Protein AF-A0A060Z930-F1 (afdb_monomer_lite)

InterPro domains:
  IPR022158 Inositol phosphatase [PF12456] (11-69)
  IPR034753 hSac2 domain [PS51791] (1-71)
  IPR040242 Tumor protein p63-regulated gene 1-like [PTHR31108] (12-69)

Radius of gyration: 17.48 Å; chains: 1; bounding box: 30×36×50 Å

pLDDT: mean 74.7, std 20.92, range [31.88, 97.69]

Sequence (71 aa):
MCSHRNFRPVFRVDHWNNERERVVLITDSSLLICKYDFVMLNCENIQRIPLNFVDRITHGNFSFPQRSLLT

Secondary structure (DSSP, 8-state):
---------GGGTTTT-----EEEEE-SSEEEEEEEETTTTEEEEEEEEEGGG------S-----SS-S--

Foldseek 3Di:
DDDDPPPDDPVVCCVVPPPFDWDWDDDPFWIKTFRADPVVRDTPDIDIDTCVVPDDDDDDDDDDDPDDPPD

Structure (mmCIF, N/CA/C/O backbone):
data_AF-A0A060Z930-F1
#
_entry.id   AF-A0A060Z930-F1
#
loop_
_atom_site.group_PDB
_atom_site.id
_atom_site.type_symbol
_atom_site.label_atom_id
_atom_site.label_alt_id
_atom_site.label_comp_id
_atom_site.label_asym_id
_atom_site.label_entity_id
_atom_site.label_seq_id
_atom_site.pdbx_PDB_ins_code
_atom_site.Cartn_x
_atom_site.Cartn_y
_atom_site.Cartn_z
_atom_site.occupancy
_atom_site.B_iso_or_equiv
_atom_site.auth_seq_id
_atom_site.auth_comp_id
_atom_site.auth_asym_id
_atom_site.auth_atom_id
_atom_site.pdbx_PDB_model_num
ATOM 1 N N . MET A 1 1 ? 6.237 23.021 -42.536 1.00 39.84 1 MET A N 1
ATOM 2 C CA . MET A 1 1 ? 7.507 23.541 -41.983 1.00 39.84 1 MET A CA 1
ATOM 3 C C . MET A 1 1 ? 7.197 24.297 -40.697 1.00 39.84 1 MET A C 1
ATOM 5 O O . MET A 1 1 ? 6.224 25.038 -40.696 1.00 39.84 1 MET A O 1
ATOM 9 N N . CYS A 1 2 ? 8.006 24.065 -39.651 1.00 31.88 2 CYS A N 1
ATOM 10 C CA . CYS A 1 2 ? 7.893 24.530 -38.249 1.00 31.88 2 CYS A CA 1
ATOM 11 C C . CYS A 1 2 ? 6.746 23.871 -37.441 1.00 31.88 2 CYS A C 1
ATOM 13 O O . CYS A 1 2 ? 5.638 23.750 -37.934 1.00 31.88 2 CYS A O 1
ATOM 15 N N . SER A 1 3 ? 6.914 23.380 -36.209 1.00 39.25 3 SER A N 1
ATOM 16 C CA . SER A 1 3 ? 7.955 23.615 -35.204 1.00 39.25 3 SER A CA 1
ATOM 17 C C . SER A 1 3 ? 8.179 22.364 -34.337 1.00 39.25 3 SER A C 1
ATOM 19 O O . SER A 1 3 ? 7.246 21.611 -34.055 1.00 39.25 3 SER A O 1
ATOM 21 N N . HIS A 1 4 ? 9.434 22.158 -33.935 1.00 49.25 4 HIS A N 1
ATOM 22 C CA . HIS A 1 4 ? 9.917 21.086 -33.069 1.00 49.25 4 HIS A CA 1
ATOM 23 C C . HIS A 1 4 ? 9.103 21.008 -31.766 1.00 49.25 4 HIS A C 1
ATOM 25 O O . HIS A 1 4 ? 9.281 21.827 -30.862 1.00 49.25 4 HIS A O 1
ATOM 31 N N . ARG A 1 5 ? 8.242 19.991 -31.620 1.00 50.91 5 ARG A N 1
ATOM 32 C CA . ARG A 1 5 ? 7.758 19.601 -30.291 1.00 50.91 5 ARG A CA 1
ATOM 33 C C . ARG A 1 5 ? 8.902 18.901 -29.575 1.00 50.91 5 ARG A C 1
ATOM 35 O O . ARG A 1 5 ? 9.136 17.714 -29.773 1.00 50.91 5 ARG A O 1
ATOM 42 N N . ASN A 1 6 ? 9.606 19.671 -28.752 1.00 41.97 6 ASN A N 1
ATOM 43 C CA . ASN A 1 6 ? 10.463 19.157 -27.696 1.00 41.97 6 ASN A CA 1
ATOM 44 C C . ASN A 1 6 ? 9.624 18.231 -26.805 1.00 41.97 6 ASN A C 1
ATOM 46 O O . ASN A 1 6 ? 8.908 18.694 -25.917 1.00 41.97 6 ASN A O 1
ATOM 50 N N . PHE A 1 7 ? 9.692 16.926 -27.065 1.00 47.12 7 PHE A N 1
ATOM 51 C CA . PHE A 1 7 ? 9.278 15.908 -26.111 1.00 47.12 7 PHE A CA 1
ATOM 52 C C . PHE A 1 7 ? 10.185 16.062 -24.893 1.00 47.12 7 PHE A C 1
ATOM 54 O O . PHE A 1 7 ? 11.339 15.639 -24.901 1.00 47.12 7 PHE A O 1
ATOM 61 N N . ARG A 1 8 ? 9.691 16.741 -23.852 1.00 49.75 8 ARG A N 1
ATOM 62 C CA . ARG A 1 8 ? 10.362 16.702 -22.557 1.00 49.75 8 ARG A CA 1
ATOM 63 C C . ARG A 1 8 ? 10.218 15.278 -22.021 1.00 49.75 8 ARG A C 1
ATOM 65 O O . ARG A 1 8 ? 9.089 14.790 -21.954 1.00 49.75 8 ARG A O 1
ATOM 72 N N . PRO A 1 9 ? 11.321 14.606 -21.669 1.00 43.03 9 PRO A N 1
ATOM 73 C CA . PRO A 1 9 ? 11.251 13.246 -21.182 1.00 43.03 9 PRO A CA 1
ATOM 74 C C . PRO A 1 9 ? 10.484 13.224 -19.855 1.00 43.03 9 PRO A C 1
ATOM 76 O O . PRO A 1 9 ? 10.761 14.004 -18.942 1.00 43.03 9 PRO A O 1
ATOM 79 N N . VAL A 1 10 ? 9.530 12.298 -19.763 1.00 53.00 10 VAL A N 1
ATOM 80 C CA . VAL A 1 10 ? 8.719 11.963 -18.574 1.00 53.00 10 VAL A CA 1
ATOM 81 C C . VAL A 1 10 ? 9.597 11.489 -17.393 1.00 53.00 10 VAL A C 1
ATOM 83 O O . VAL A 1 10 ? 9.134 11.395 -16.262 1.00 53.00 10 VAL A O 1
ATOM 86 N N . PHE A 1 11 ? 10.902 11.321 -17.631 1.00 41.06 11 PHE A N 1
ATOM 87 C CA . PHE A 1 11 ? 11.943 10.881 -16.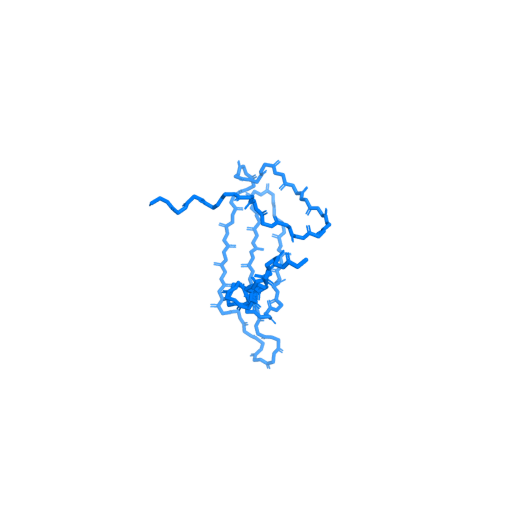701 1.00 41.06 11 PHE A CA 1
ATOM 88 C C . PHE A 1 11 ? 12.016 11.629 -15.362 1.00 41.06 11 PHE A C 1
ATOM 90 O O . PHE A 1 11 ? 12.483 11.061 -14.383 1.00 41.06 11 PHE A O 1
ATOM 97 N N . ARG A 1 12 ? 11.565 12.890 -15.251 1.00 39.94 12 ARG A N 1
ATOM 98 C CA . ARG A 1 12 ? 11.555 13.555 -13.928 1.00 39.94 12 ARG A CA 1
ATOM 99 C C . ARG A 1 12 ? 10.488 13.005 -12.987 1.00 39.94 12 ARG A C 1
ATOM 101 O O . ARG A 1 12 ? 10.633 13.178 -11.781 1.00 39.94 12 ARG A O 1
ATOM 108 N N . VAL A 1 13 ? 9.456 12.345 -13.512 1.00 47.88 13 VAL A N 1
ATOM 109 C CA . VAL A 1 13 ? 8.465 11.652 -12.680 1.00 47.88 13 VAL A CA 1
ATOM 110 C C . VAL A 1 13 ? 8.840 10.188 -12.442 1.00 47.88 13 VAL A C 1
ATOM 112 O O . VAL A 1 13 ? 8.325 9.585 -11.502 1.00 47.88 13 VAL A O 1
ATOM 115 N N . ASP A 1 14 ? 9.836 9.652 -13.154 1.00 47.31 14 ASP A N 1
ATOM 116 C CA . ASP A 1 14 ? 10.423 8.355 -12.795 1.00 47.31 14 ASP A CA 1
ATOM 117 C C . ASP A 1 14 ? 11.094 8.366 -11.409 1.00 47.31 14 ASP A C 1
ATOM 119 O O . ASP A 1 14 ? 11.225 7.332 -10.766 1.00 47.31 14 ASP A O 1
ATOM 123 N N . HIS A 1 15 ? 11.408 9.538 -10.847 1.00 50.00 15 HIS A N 1
ATOM 124 C CA . HIS A 1 15 ? 11.858 9.635 -9.453 1.00 50.00 15 HIS A CA 1
ATOM 125 C C . HIS A 1 15 ? 10.732 9.569 -8.404 1.00 50.00 15 HIS A C 1
ATOM 127 O O . HIS A 1 15 ? 11.021 9.398 -7.220 1.00 50.00 15 HIS A O 1
ATOM 133 N N . TRP A 1 16 ? 9.460 9.645 -8.810 1.00 51.94 16 TRP A N 1
ATOM 134 C CA . TRP A 1 16 ? 8.316 9.231 -7.980 1.00 51.94 16 TRP A CA 1
ATOM 135 C C . TRP A 1 16 ? 8.005 7.733 -8.159 1.00 51.94 16 TRP A C 1
ATOM 137 O O . TRP A 1 16 ? 7.486 7.086 -7.247 1.00 51.94 16 TRP A O 1
ATOM 147 N N . ASN A 1 17 ? 8.394 7.182 -9.313 1.00 50.09 17 ASN A N 1
ATOM 148 C CA . ASN A 1 17 ? 8.395 5.767 -9.678 1.00 50.09 17 ASN A CA 1
ATOM 149 C C . ASN A 1 17 ? 9.681 5.053 -9.228 1.00 50.09 17 ASN A C 1
ATOM 151 O O . ASN A 1 17 ? 10.165 4.185 -9.938 1.00 50.09 17 ASN A O 1
ATOM 155 N N . ASN A 1 18 ? 10.275 5.393 -8.075 1.00 55.09 18 ASN A N 1
ATOM 156 C CA . ASN A 1 18 ? 11.367 4.560 -7.565 1.00 55.09 18 ASN A CA 1
ATOM 157 C C . ASN A 1 18 ? 10.808 3.136 -7.432 1.00 55.09 18 ASN A C 1
ATOM 159 O O . ASN A 1 18 ? 9.899 2.923 -6.625 1.00 55.09 18 ASN A O 1
ATOM 163 N N . GLU A 1 19 ? 11.284 2.252 -8.308 1.00 56.09 19 GLU A N 1
ATOM 164 C CA . GLU A 1 19 ? 10.692 1.008 -8.819 1.00 56.09 19 GLU A CA 1
ATOM 165 C C . GLU A 1 19 ? 10.666 -0.091 -7.751 1.00 56.09 19 GLU A C 1
ATOM 167 O O . GLU A 1 19 ? 11.118 -1.213 -7.947 1.00 56.09 19 GLU A O 1
ATOM 172 N N . ARG A 1 20 ? 10.220 0.256 -6.549 1.00 63.66 20 ARG A N 1
ATOM 173 C CA . ARG A 1 20 ? 10.203 -0.634 -5.403 1.00 63.66 20 ARG A CA 1
ATOM 174 C C . ARG A 1 20 ? 8.799 -1.180 -5.281 1.00 63.66 20 ARG A C 1
ATOM 176 O O . ARG A 1 20 ? 7.837 -0.420 -5.135 1.00 63.66 20 ARG A O 1
ATOM 183 N N . GLU A 1 21 ? 8.710 -2.497 -5.359 1.00 73.88 21 GLU A N 1
ATOM 184 C CA . GLU A 1 21 ? 7.509 -3.263 -5.077 1.00 73.88 21 GLU A CA 1
ATOM 185 C C . GLU A 1 21 ? 6.905 -2.799 -3.739 1.00 73.88 21 GLU A C 1
ATOM 187 O O . GLU A 1 21 ? 7.603 -2.591 -2.741 1.00 73.88 21 GLU A O 1
ATOM 192 N N . ARG A 1 22 ? 5.590 -2.563 -3.729 1.00 86.75 22 ARG A N 1
ATOM 193 C CA . ARG A 1 22 ? 4.862 -2.142 -2.528 1.00 86.75 22 ARG A CA 1
ATOM 194 C C . ARG A 1 22 ? 3.884 -3.227 -2.137 1.00 86.75 22 ARG A C 1
ATOM 196 O O . ARG A 1 22 ? 3.058 -3.640 -2.948 1.00 86.75 22 ARG A O 1
ATOM 203 N N . VAL A 1 23 ? 3.941 -3.638 -0.879 1.00 91.69 23 VAL A N 1
ATOM 204 C CA . VAL A 1 23 ? 2.937 -4.523 -0.297 1.00 91.69 23 VAL A CA 1
ATOM 205 C C . VAL A 1 23 ? 1.783 -3.655 0.181 1.00 91.69 23 VAL A C 1
ATOM 207 O O . VAL A 1 23 ? 1.979 -2.748 0.994 1.00 91.69 23 VAL A O 1
ATOM 210 N N . VAL A 1 24 ? 0.585 -3.919 -0.336 1.00 93.75 24 VAL A N 1
ATOM 211 C CA . VAL A 1 24 ? -0.631 -3.198 0.041 1.00 93.75 24 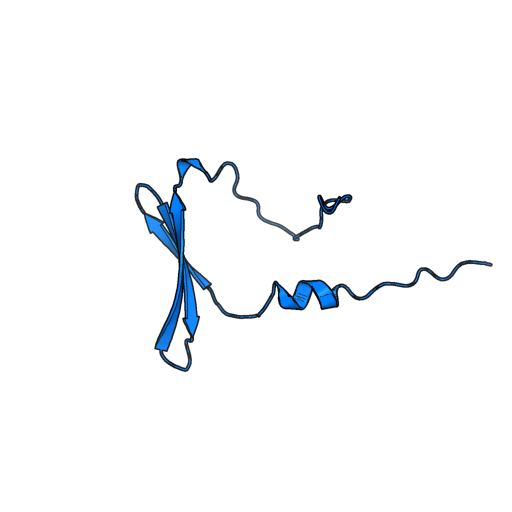VAL A CA 1
ATOM 212 C C . VAL A 1 24 ? -1.563 -4.143 0.793 1.00 93.75 24 VAL A C 1
ATOM 214 O O . VAL A 1 24 ? -1.927 -5.190 0.265 1.00 93.75 24 VAL A O 1
ATOM 217 N N . LEU A 1 25 ? -1.954 -3.774 2.015 1.00 95.56 25 LEU A N 1
ATOM 218 C CA . LEU A 1 25 ? -2.935 -4.510 2.815 1.00 95.56 25 LEU A CA 1
ATOM 219 C C . LEU A 1 25 ? -4.170 -3.645 3.057 1.00 95.56 25 LEU A C 1
ATOM 221 O O . LEU A 1 25 ? -4.056 -2.469 3.398 1.00 95.56 25 LEU A O 1
ATOM 225 N N . ILE A 1 26 ? -5.350 -4.241 2.922 1.00 96.19 26 ILE A N 1
ATOM 226 C CA . ILE A 1 26 ? -6.623 -3.615 3.283 1.00 96.19 26 ILE A CA 1
ATOM 227 C C . ILE A 1 26 ? -7.074 -4.219 4.611 1.00 96.19 26 ILE A C 1
ATOM 229 O O . ILE A 1 26 ? -7.129 -5.438 4.752 1.00 96.19 26 ILE A O 1
ATOM 233 N N . THR A 1 27 ? -7.386 -3.362 5.578 1.00 96.56 27 THR A N 1
ATOM 234 C CA . THR A 1 27 ? -8.022 -3.729 6.849 1.00 96.56 27 THR A CA 1
ATOM 235 C C . THR A 1 27 ? -9.419 -3.121 6.927 1.00 96.56 27 THR A C 1
ATOM 237 O O . THR A 1 27 ? -9.799 -2.338 6.059 1.00 96.56 27 THR A O 1
ATOM 240 N N . ASP A 1 28 ? -10.160 -3.398 8.001 1.00 97.69 28 ASP A N 1
ATOM 241 C CA . ASP A 1 28 ? -11.524 -2.881 8.195 1.00 97.69 28 ASP A CA 1
ATOM 242 C C . ASP A 1 28 ? -11.634 -1.345 8.139 1.00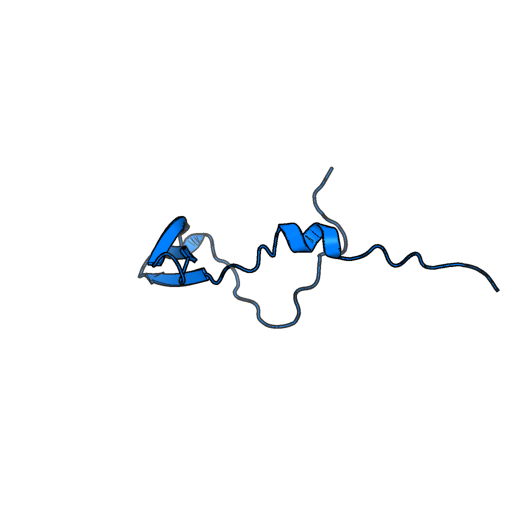 97.69 28 ASP A C 1
ATOM 244 O O . ASP A 1 28 ? -12.707 -0.805 7.884 1.00 97.69 28 ASP A O 1
ATOM 248 N N . SER A 1 29 ? -10.540 -0.616 8.394 1.00 97.19 29 SER A N 1
ATOM 249 C CA . SER A 1 29 ? -10.554 0.855 8.479 1.00 97.19 29 SER A CA 1
ATOM 250 C C . SER A 1 29 ? -9.390 1.558 7.787 1.00 97.19 29 SER A C 1
ATOM 252 O O . SER A 1 29 ? -9.354 2.791 7.760 1.00 97.19 29 SER A O 1
ATOM 254 N N . SER A 1 30 ? -8.420 0.826 7.236 1.00 97.50 30 SER A N 1
ATOM 255 C CA . SER A 1 30 ? -7.258 1.454 6.604 1.00 97.50 30 SER A CA 1
ATOM 256 C C . SER A 1 30 ? -6.650 0.644 5.468 1.00 97.50 30 SER A C 1
ATOM 258 O O . SER A 1 30 ? -6.633 -0.581 5.494 1.00 97.50 30 SER A O 1
ATOM 260 N N . LEU A 1 31 ? -6.067 1.367 4.518 1.00 97.00 31 LEU A N 1
ATOM 261 C CA . LEU A 1 31 ? -5.107 0.864 3.552 1.00 97.00 31 LEU A CA 1
ATOM 262 C C . LEU A 1 31 ? -3.696 1.039 4.131 1.00 97.00 31 LEU A C 1
ATOM 264 O O . LEU A 1 31 ? -3.303 2.148 4.502 1.00 97.00 31 LEU A O 1
ATOM 268 N N . LEU A 1 32 ? -2.931 -0.041 4.213 1.00 96.56 32 LEU A N 1
ATOM 269 C CA . LEU A 1 32 ? -1.518 -0.028 4.578 1.00 96.56 32 LEU A CA 1
ATOM 270 C C . LEU A 1 32 ? -0.685 -0.204 3.315 1.00 96.56 32 LEU A C 1
ATOM 272 O O . LEU A 1 32 ? -0.917 -1.136 2.553 1.00 96.56 32 LEU A O 1
ATOM 276 N N . ILE A 1 33 ? 0.294 0.670 3.110 1.00 94.50 33 ILE A N 1
ATOM 277 C CA . ILE A 1 33 ? 1.244 0.607 2.000 1.00 94.50 33 ILE A CA 1
ATOM 278 C C . ILE A 1 33 ? 2.637 0.472 2.619 1.00 94.50 33 ILE A C 1
ATOM 280 O O . ILE A 1 33 ? 3.126 1.423 3.225 1.00 94.50 33 ILE A O 1
ATOM 284 N N . CYS A 1 34 ? 3.268 -0.698 2.495 1.00 92.50 34 CYS A N 1
ATOM 285 C CA . CYS A 1 34 ? 4.663 -0.913 2.894 1.00 92.50 34 CYS A CA 1
ATOM 286 C C . CYS A 1 34 ? 5.562 -0.895 1.655 1.00 92.50 34 CYS A C 1
ATOM 288 O O . CYS A 1 34 ? 5.318 -1.608 0.680 1.00 92.50 34 CYS A O 1
ATOM 290 N N . LYS A 1 35 ? 6.626 -0.096 1.716 1.00 90.94 35 LYS A N 1
ATOM 291 C CA . LYS A 1 35 ? 7.773 -0.207 0.819 1.00 90.94 35 LYS A CA 1
ATOM 292 C C . LYS A 1 35 ? 8.673 -1.308 1.370 1.00 90.94 35 LYS A C 1
ATOM 294 O O . LYS A 1 35 ? 9.326 -1.105 2.394 1.00 90.94 35 LYS A O 1
ATOM 299 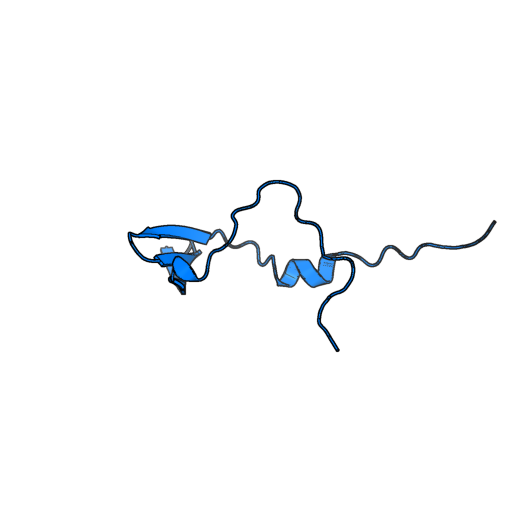N N . TYR A 1 36 ? 8.642 -2.466 0.726 1.00 88.75 36 TYR A N 1
ATOM 300 C CA . TYR A 1 36 ? 9.347 -3.653 1.189 1.00 88.75 36 TYR A CA 1
ATOM 301 C C . TYR A 1 36 ? 10.557 -3.919 0.295 1.00 88.75 36 TYR A C 1
ATOM 303 O O . TYR A 1 36 ? 10.438 -3.906 -0.929 1.00 88.75 36 TYR A O 1
ATOM 311 N N . ASP A 1 37 ? 11.719 -4.132 0.901 1.00 87.06 37 ASP A N 1
ATOM 312 C CA . ASP A 1 37 ? 12.904 -4.619 0.206 1.00 87.06 37 ASP A CA 1
ATOM 313 C C . ASP A 1 37 ? 12.888 -6.151 0.253 1.00 87.06 37 ASP A C 1
ATOM 315 O O . ASP A 1 37 ? 13.130 -6.754 1.299 1.00 87.06 37 ASP A O 1
ATOM 319 N N . PHE A 1 38 ? 12.584 -6.789 -0.877 1.00 82.56 38 PHE A N 1
ATOM 320 C CA . PHE A 1 38 ? 12.535 -8.250 -0.978 1.00 82.56 38 PHE A CA 1
ATOM 321 C C . PHE A 1 38 ? 13.920 -8.910 -0.961 1.00 82.56 38 PHE A C 1
ATOM 323 O O . PHE A 1 38 ? 14.017 -10.097 -0.662 1.00 82.56 38 PHE A O 1
ATOM 330 N N . VAL A 1 39 ? 14.993 -8.163 -1.242 1.00 88.31 39 VAL A N 1
ATOM 331 C CA . VAL A 1 39 ? 16.370 -8.675 -1.192 1.00 88.31 39 VAL A CA 1
ATOM 332 C C . VAL A 1 39 ? 16.875 -8.671 0.249 1.00 88.31 39 VAL A C 1
ATOM 334 O O . VAL A 1 39 ? 17.451 -9.655 0.708 1.00 88.31 39 VAL A O 1
ATOM 337 N N . MET A 1 40 ? 16.636 -7.579 0.979 1.00 89.88 40 MET A N 1
ATOM 338 C CA . MET A 1 40 ? 17.027 -7.432 2.387 1.00 89.88 40 MET A CA 1
ATOM 339 C C . MET A 1 40 ? 15.969 -7.947 3.375 1.00 89.88 40 MET A C 1
ATOM 341 O O . MET A 1 40 ? 16.223 -7.976 4.579 1.00 89.88 40 MET A O 1
ATOM 345 N N . LEU A 1 41 ? 14.794 -8.341 2.878 1.00 88.62 41 LEU A N 1
ATOM 346 C CA . LEU A 1 41 ? 13.633 -8.814 3.638 1.00 88.62 41 LEU A CA 1
ATOM 347 C C . LEU A 1 41 ? 13.175 -7.847 4.743 1.00 88.62 41 LEU A C 1
ATOM 349 O O . LEU A 1 41 ? 12.763 -8.272 5.827 1.00 88.62 41 LEU A O 1
ATOM 353 N N . ASN A 1 42 ? 13.216 -6.540 4.482 1.00 89.06 42 ASN A N 1
ATOM 354 C CA . ASN A 1 42 ? 12.867 -5.514 5.465 1.00 89.06 42 ASN A CA 1
ATOM 355 C C . ASN A 1 42 ? 11.801 -4.531 4.944 1.00 89.06 42 ASN A C 1
ATOM 357 O O . ASN A 1 42 ? 11.646 -4.323 3.743 1.00 89.06 42 ASN A O 1
ATOM 361 N N . CYS A 1 43 ? 11.026 -3.935 5.859 1.00 90.31 43 CYS A N 1
ATOM 362 C CA . CYS A 1 43 ? 10.102 -2.854 5.505 1.00 90.31 43 CYS A CA 1
ATOM 363 C C . CYS A 1 43 ? 10.799 -1.514 5.745 1.00 90.31 43 CYS A C 1
ATOM 365 O O . CYS A 1 43 ? 11.121 -1.164 6.880 1.00 90.31 43 CYS A O 1
ATOM 367 N N . GLU A 1 44 ? 11.022 -0.759 4.676 1.00 91.12 44 GLU A N 1
ATOM 368 C CA . GLU A 1 44 ? 11.710 0.530 4.735 1.00 91.12 44 GLU A CA 1
ATOM 369 C C . GLU A 1 44 ? 10.776 1.663 5.159 1.00 91.12 44 GLU A C 1
ATOM 371 O O . GLU A 1 44 ? 11.192 2.635 5.788 1.00 91.12 44 GLU A O 1
ATOM 376 N N . ASN A 1 45 ? 9.506 1.578 4.761 1.00 91.25 45 ASN A N 1
ATOM 377 C CA . ASN A 1 45 ? 8.516 2.605 5.045 1.00 91.25 45 ASN A CA 1
ATOM 378 C C . ASN A 1 45 ? 7.110 2.012 5.087 1.00 91.25 45 ASN A C 1
ATOM 380 O O . ASN A 1 45 ? 6.767 1.197 4.235 1.00 91.25 45 ASN A O 1
ATOM 384 N N . ILE A 1 46 ? 6.295 2.466 6.041 1.00 94.00 46 ILE A N 1
ATOM 385 C CA . ILE A 1 46 ? 4.877 2.116 6.149 1.00 94.00 46 ILE A CA 1
ATOM 386 C C . ILE A 1 46 ? 4.058 3.398 6.134 1.00 94.00 46 ILE A C 1
ATOM 388 O O . ILE A 1 46 ? 4.256 4.286 6.964 1.00 94.00 46 ILE A O 1
ATOM 392 N N . GLN A 1 47 ? 3.083 3.451 5.236 1.00 95.69 47 GLN A N 1
ATOM 393 C CA . GLN A 1 47 ? 2.054 4.475 5.216 1.00 95.69 47 GLN A CA 1
ATOM 394 C C . GLN A 1 47 ? 0.701 3.845 5.545 1.00 95.69 47 GLN A C 1
ATOM 396 O O . GLN A 1 47 ? 0.301 2.856 4.933 1.00 95.69 47 GLN A O 1
ATOM 401 N N . ARG A 1 48 ? -0.026 4.443 6.493 1.00 97.00 48 ARG A N 1
ATOM 402 C CA . ARG A 1 48 ? -1.409 4.078 6.815 1.00 97.00 48 ARG A CA 1
ATOM 403 C C . ARG A 1 48 ? -2.352 5.167 6.327 1.00 97.00 48 ARG A C 1
ATOM 405 O O . ARG A 1 48 ? -2.237 6.313 6.751 1.00 97.00 48 ARG A O 1
ATOM 412 N N . ILE A 1 49 ? -3.299 4.795 5.476 1.00 96.31 49 ILE A N 1
ATOM 413 C CA . ILE A 1 49 ? -4.328 5.685 4.940 1.00 96.31 49 ILE A CA 1
ATOM 414 C C . ILE A 1 49 ? -5.684 5.205 5.467 1.00 96.31 49 ILE A C 1
ATOM 416 O O . ILE A 1 49 ? -6.090 4.088 5.147 1.00 96.31 49 ILE A O 1
ATOM 420 N N . PRO A 1 50 ? -6.390 5.995 6.291 1.00 97.62 50 PRO A N 1
ATOM 421 C CA . PRO A 1 50 ? -7.770 5.702 6.664 1.00 97.62 50 PRO A CA 1
ATOM 422 C C . PRO A 1 50 ? -8.660 5.525 5.424 1.00 97.62 50 PRO A C 1
ATOM 424 O O . PRO A 1 50 ? -8.591 6.329 4.496 1.00 97.62 50 PRO A O 1
ATOM 427 N N . LEU A 1 51 ? -9.505 4.490 5.394 1.00 96.69 51 LEU A N 1
ATOM 428 C CA . LEU A 1 51 ? -10.340 4.209 4.216 1.00 96.69 51 LEU A CA 1
ATOM 429 C C . LEU A 1 51 ? -11.355 5.321 3.926 1.00 96.69 51 LEU A C 1
ATOM 431 O O . LEU A 1 51 ? -11.717 5.518 2.774 1.00 96.69 51 LEU A O 1
ATOM 435 N N . ASN A 1 52 ? -11.757 6.104 4.931 1.00 96.81 52 ASN A N 1
ATOM 436 C CA . ASN A 1 52 ? -12.630 7.266 4.736 1.00 96.81 52 ASN A CA 1
ATOM 437 C C . ASN A 1 52 ? -11.979 8.409 3.929 1.00 96.81 52 ASN A C 1
ATOM 439 O O . ASN A 1 52 ? -12.677 9.345 3.554 1.00 96.81 52 ASN A O 1
ATOM 443 N N . PHE A 1 53 ? -10.668 8.359 3.667 1.00 96.38 53 PHE A N 1
ATOM 444 C CA . PHE A 1 53 ? -9.967 9.295 2.779 1.00 96.38 53 PHE A CA 1
ATOM 445 C C . PHE A 1 53 ? -9.816 8.756 1.348 1.00 96.38 53 PHE A C 1
ATOM 447 O O . PHE A 1 53 ? -9.315 9.464 0.475 1.00 96.38 53 PHE A O 1
ATOM 454 N N . VAL A 1 54 ? -10.221 7.509 1.092 1.00 92.94 54 VAL A N 1
ATOM 455 C CA . VAL A 1 54 ? -10.136 6.871 -0.224 1.00 92.94 54 VAL A CA 1
ATOM 456 C C . VAL A 1 54 ? -11.490 6.986 -0.920 1.00 92.94 54 VAL A C 1
ATOM 458 O O . VAL A 1 54 ? -12.405 6.222 -0.641 1.00 92.94 54 VAL A O 1
ATOM 461 N N . ASP A 1 55 ? -11.609 7.942 -1.839 1.00 93.31 55 ASP A N 1
ATOM 462 C CA . ASP A 1 55 ? -12.854 8.195 -2.582 1.00 93.31 55 ASP A CA 1
ATOM 463 C C . ASP A 1 55 ? -13.020 7.279 -3.809 1.00 93.31 55 ASP A C 1
ATOM 465 O O . ASP A 1 55 ? -14.113 6.801 -4.109 1.00 93.31 55 ASP A O 1
ATOM 469 N N . ARG A 1 56 ? -11.923 6.991 -4.526 1.00 87.62 56 ARG A N 1
ATOM 470 C CA . ARG A 1 56 ? -11.983 6.273 -5.805 1.00 87.62 56 ARG A CA 1
ATOM 471 C C . ARG A 1 56 ? -10.767 5.391 -6.052 1.00 87.62 56 ARG A C 1
ATOM 473 O O . ARG A 1 56 ? -9.628 5.832 -5.923 1.00 87.62 56 ARG A O 1
ATOM 480 N N . ILE A 1 57 ? -11.022 4.173 -6.530 1.00 86.94 57 ILE A N 1
ATOM 481 C CA . ILE A 1 57 ? -10.007 3.283 -7.105 1.00 86.94 57 ILE A CA 1
ATOM 482 C C . ILE A 1 57 ? -10.109 3.373 -8.628 1.00 86.94 57 ILE A C 1
ATOM 484 O O . ILE A 1 57 ? -11.195 3.268 -9.200 1.00 86.94 57 ILE A O 1
ATOM 488 N N . THR A 1 58 ? -8.979 3.590 -9.295 1.00 84.25 58 THR A N 1
ATOM 489 C CA . THR A 1 58 ? -8.914 3.683 -10.759 1.00 84.25 58 THR A CA 1
ATOM 490 C C . THR A 1 58 ? -7.904 2.690 -11.303 1.00 84.25 58 THR A C 1
ATOM 492 O O . THR A 1 58 ? -6.895 2.414 -10.661 1.00 84.25 58 THR A O 1
ATOM 495 N N . HIS A 1 59 ? -8.197 2.143 -12.478 1.00 84.31 59 HIS A N 1
ATOM 496 C CA . HIS A 1 59 ? -7.316 1.249 -13.218 1.00 84.31 59 HIS A CA 1
ATOM 497 C C . HIS A 1 59 ? -7.181 1.769 -14.654 1.00 84.31 59 HIS A C 1
ATOM 499 O O . HIS A 1 59 ? -8.071 2.463 -15.150 1.00 84.31 59 HIS A O 1
ATOM 505 N N . GLY A 1 60 ? -6.068 1.447 -15.309 1.00 82.69 60 GLY A N 1
ATOM 506 C CA . GLY A 1 60 ? -5.728 1.939 -16.644 1.00 82.69 60 GLY A CA 1
ATOM 507 C C . GLY A 1 60 ? -4.449 2.773 -16.645 1.00 82.69 60 GLY A C 1
ATOM 508 O O . GLY A 1 60 ? -3.750 2.870 -15.636 1.00 8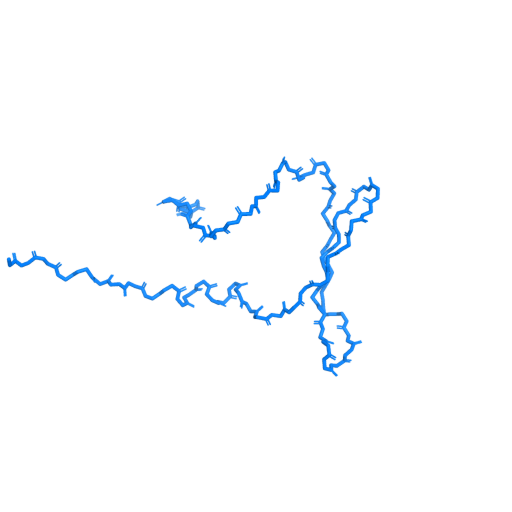2.69 60 GLY A O 1
ATOM 509 N N . ASN A 1 61 ? -4.130 3.364 -17.795 1.00 77.12 61 ASN A N 1
ATOM 510 C CA . ASN A 1 61 ? -2.888 4.110 -17.958 1.00 77.12 61 ASN A CA 1
ATOM 511 C C . ASN A 1 61 ? -2.905 5.374 -17.099 1.00 77.12 61 ASN A C 1
ATOM 513 O O . ASN A 1 61 ? -3.768 6.244 -17.256 1.00 77.12 61 ASN A O 1
ATOM 517 N N . PHE A 1 62 ? -1.907 5.491 -16.226 1.00 69.50 62 PHE A N 1
ATOM 518 C CA . PHE A 1 62 ? -1.701 6.696 -15.444 1.00 69.50 62 PHE A CA 1
ATOM 519 C C . PHE A 1 62 ? -1.460 7.879 -16.387 1.00 69.50 62 PHE A C 1
ATOM 521 O O . PHE A 1 62 ? -0.495 7.904 -17.149 1.00 69.50 62 PHE A O 1
ATOM 528 N N . SER A 1 63 ? -2.369 8.850 -16.350 1.00 70.56 63 SER A N 1
ATOM 529 C CA . SER A 1 63 ? -2.288 10.070 -17.147 1.00 70.56 63 SER A CA 1
ATOM 530 C C . SER A 1 63 ? -2.190 11.257 -16.205 1.00 70.56 63 SER A C 1
ATOM 532 O O . SER A 1 63 ? -2.997 11.392 -15.286 1.00 70.56 63 SER A O 1
ATOM 534 N N . PHE A 1 64 ? -1.206 12.126 -16.428 1.00 63.91 64 PHE A N 1
ATOM 535 C CA . PHE A 1 64 ? -1.084 13.345 -15.638 1.00 63.91 64 PHE A CA 1
ATOM 536 C C . PHE A 1 64 ? -2.278 14.270 -15.896 1.00 63.91 64 PHE A C 1
ATOM 538 O O . PHE A 1 64 ? -2.688 14.429 -17.052 1.00 63.91 64 PHE A O 1
ATOM 545 N N . PRO A 1 65 ? -2.819 14.930 -14.858 1.00 66.25 65 PRO A N 1
ATOM 546 C CA . PRO A 1 65 ? -3.763 16.012 -15.079 1.00 66.25 65 PRO A CA 1
ATOM 547 C C . PRO A 1 65 ? -3.086 17.114 -15.910 1.00 66.25 65 PRO A C 1
ATOM 549 O O . PRO A 1 65 ? -1.918 17.431 -15.699 1.00 66.25 65 PRO A O 1
ATOM 552 N N . GLN A 1 66 ? -3.822 17.726 -16.846 1.00 64.62 66 GLN A N 1
ATOM 553 C CA . GLN A 1 66 ? -3.288 18.764 -17.750 1.00 64.62 66 GLN A CA 1
ATOM 554 C C . GLN A 1 66 ? -2.728 20.000 -17.025 1.00 64.62 66 GLN A C 1
ATOM 556 O O . GLN A 1 66 ? -1.963 20.764 -17.610 1.00 64.62 66 GLN A O 1
ATOM 561 N N . ARG A 1 67 ? -3.113 20.214 -15.763 1.00 63.28 67 ARG A N 1
ATOM 562 C CA . ARG A 1 67 ? -2.579 21.256 -14.885 1.00 63.28 67 ARG A CA 1
ATOM 563 C C . ARG A 1 67 ? -2.225 20.624 -13.543 1.00 63.28 67 ARG A C 1
ATOM 565 O O . ARG A 1 67 ? -3.097 20.066 -12.881 1.00 63.28 67 ARG A O 1
ATOM 572 N N . SER A 1 68 ? -0.959 20.705 -13.149 1.00 58.34 68 SER A N 1
ATOM 573 C CA . SER A 1 68 ? -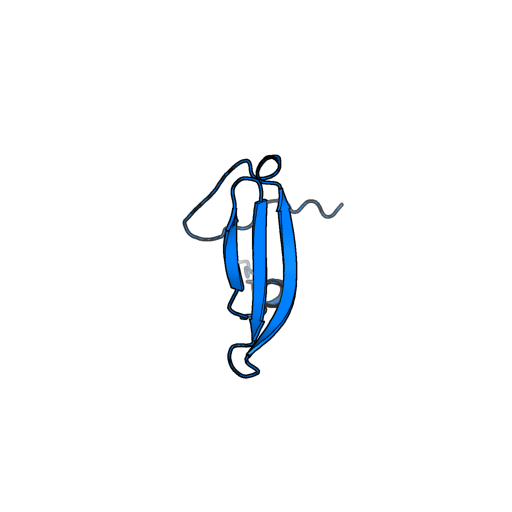0.522 20.384 -11.788 1.00 58.34 68 SER A CA 1
ATOM 574 C C . SER A 1 68 ? -0.776 21.591 -10.881 1.00 58.34 68 SER A C 1
ATOM 576 O O . SER A 1 68 ? -0.550 22.723 -11.302 1.00 58.34 68 SER A O 1
ATOM 578 N N . LEU A 1 69 ? -1.226 21.363 -9.644 1.00 58.41 69 LEU A N 1
ATOM 579 C CA . LEU A 1 69 ? -1.381 22.399 -8.610 1.00 58.41 69 LEU A CA 1
ATOM 580 C C . LEU A 1 69 ? -0.010 22.800 -8.033 1.00 58.41 69 LEU A C 1
ATOM 582 O O . LEU A 1 69 ? 0.267 22.602 -6.856 1.00 58.41 69 LEU A O 1
ATOM 586 N N . LEU A 1 70 ? 0.873 23.304 -8.891 1.00 53.09 70 LEU A N 1
ATOM 587 C CA . LEU A 1 70 ? 2.089 24.004 -8.495 1.00 53.09 70 LEU A CA 1
ATOM 588 C C . LEU A 1 70 ? 1.899 25.463 -8.912 1.00 53.09 70 LEU A C 1
ATOM 590 O O . LEU A 1 70 ? 2.272 25.851 -10.018 1.00 53.09 70 LEU A O 1
ATOM 594 N N . THR A 1 71 ? 1.209 26.217 -8.060 1.00 41.81 71 THR A N 1
ATOM 595 C CA . THR A 1 71 ? 1.216 27.689 -8.055 1.00 41.81 71 THR A CA 1
ATOM 596 C C . THR A 1 71 ? 2.298 28.183 -7.121 1.00 41.81 71 THR A C 1
ATOM 598 O O . THR A 1 71 ? 2.415 27.583 -6.029 1.00 41.81 71 THR A O 1
#

Organism: Oncorhynchus mykiss (NCBI:txid8022)